Protein AF-A0A6P0US28-F1 (afdb_monomer_lite)

Secondary structure (DSSP, 8-state)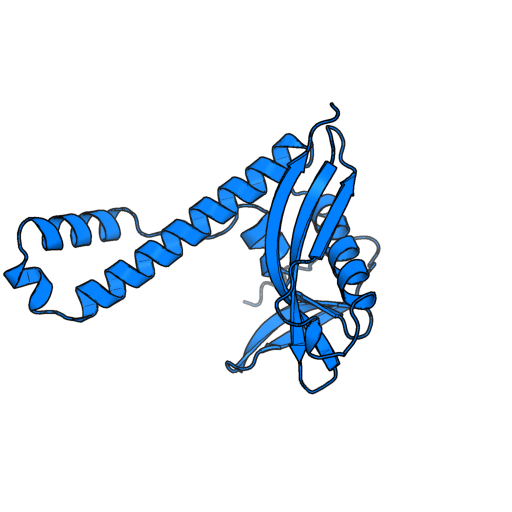:
---------TT-SSEEEEEE-TTS-EEEEEEETTEEEEHHIIIIIITT-SPPP-HHHHHHHHHHHHH-HHHHHT-THHHHHHHHHHHHHHHHHHHHHHHHHHHHTT----HHHHHHHHHHHHHHHHTS-SSGGGTT-EEEEEEEETTEEEEEEEEEEE-TTS-EEEEEEEEEEEE--

Radius of gyration: 19.24 Å; chains: 1; bounding box: 46×42×55 Å

Foldseek 3Di:
DDPPPVLPPDPDPFDWDFDQDPVRDTFIWTDDDLETEGLCQQLCQLQLNQDQFPPVLLVVLVCCCVPVVVVSVVDPVSVVVNVVSVVSNVSNVQSVVSNVLCVQLPHNSDSVSSVQVSSVRNVVQVPDDLDQVQAQDWDWDWDHGPFAIKIKTWGWHQDPVRRTYTDHIHTHHDGDD

Sequence (177 aa):
MNDELGRFYKGILFEVIDFTVHTGAKVSCAKRGSTLVPLGKVEIYGMGKVKMWPQDELNQLQKMKQKNRKEYDKNPQNEQRLKKIKILKKNYERSQAMFEAVKQVGMVGSVEDIENIIDNLLDVGEELTVDADDTGRQKINKIDAPNGQLKVISTWKVLPDGTKYLATINFIPQGFS

Structure (mmCIF, N/CA/C/O backbone):
data_AF-A0A6P0US28-F1
#
_entry.id   AF-A0A6P0US28-F1
#
loop_
_atom_site.group_PDB
_atom_site.id
_atom_site.type_symbol
_atom_site.label_atom_id
_atom_site.label_alt_id
_atom_site.label_comp_id
_atom_site.label_asym_id
_atom_site.label_entity_id
_atom_site.label_seq_id
_atom_site.pdbx_PDB_ins_code
_atom_site.Cartn_x
_atom_site.Cartn_y
_atom_site.Cartn_z
_atom_site.occupancy
_atom_site.B_iso_or_equiv
_atom_site.auth_seq_id
_atom_site.auth_comp_id
_atom_site.auth_asym_id
_atom_site.auth_atom_id
_atom_site.pdbx_PDB_model_num
ATOM 1 N N . MET A 1 1 ? 1.404 -26.946 7.123 1.00 31.38 1 MET A N 1
ATOM 2 C CA . MET A 1 1 ? 1.114 -27.129 5.689 1.00 31.38 1 MET A CA 1
ATOM 3 C C . MET A 1 1 ? 1.535 -25.838 5.022 1.00 31.38 1 MET A C 1
ATOM 5 O O . MET A 1 1 ? 0.915 -24.814 5.274 1.00 31.38 1 MET A O 1
ATOM 9 N N . ASN A 1 2 ? 2.696 -25.864 4.370 1.00 32.03 2 ASN A N 1
ATOM 10 C CA . ASN A 1 2 ? 3.255 -24.728 3.650 1.00 32.03 2 ASN A CA 1
ATOM 11 C C . ASN A 1 2 ? 2.470 -24.586 2.348 1.00 32.03 2 ASN A C 1
ATOM 13 O O . ASN A 1 2 ? 2.682 -25.379 1.436 1.00 32.03 2 ASN A O 1
ATOM 17 N N . ASP A 1 3 ? 1.573 -23.607 2.273 1.00 35.31 3 ASP A N 1
ATOM 18 C CA . ASP A 1 3 ? 1.082 -23.139 0.981 1.00 35.31 3 ASP A CA 1
ATOM 19 C C . ASP A 1 3 ? 2.195 -22.301 0.350 1.00 35.31 3 ASP A C 1
ATOM 21 O O . ASP A 1 3 ? 2.243 -21.073 0.459 1.00 35.31 3 ASP A O 1
ATOM 25 N N . GLU A 1 4 ? 3.121 -22.996 -0.306 1.00 37.66 4 GLU A N 1
ATOM 26 C CA . GLU A 1 4 ? 3.828 -22.458 -1.459 1.00 37.66 4 GLU A CA 1
ATOM 27 C C . GLU A 1 4 ? 2.774 -22.173 -2.536 1.00 37.66 4 GLU A C 1
ATOM 29 O O . GLU A 1 4 ? 2.544 -22.951 -3.459 1.00 37.66 4 GLU A O 1
ATOM 34 N N . LEU A 1 5 ? 2.091 -21.033 -2.403 1.00 39.56 5 LEU A N 1
ATOM 35 C CA . LEU A 1 5 ? 1.507 -20.354 -3.548 1.00 39.56 5 LEU A CA 1
ATOM 36 C C . LEU A 1 5 ? 2.681 -20.035 -4.467 1.00 39.56 5 LEU A C 1
ATOM 38 O O . LEU A 1 5 ? 3.344 -19.010 -4.298 1.00 39.56 5 LEU A O 1
ATOM 42 N N . GLY A 1 6 ? 2.962 -20.950 -5.394 1.00 39.41 6 GLY A N 1
ATOM 43 C CA . GLY A 1 6 ? 3.824 -20.703 -6.534 1.00 39.41 6 GLY A CA 1
ATOM 44 C C . GLY A 1 6 ? 3.351 -19.412 -7.184 1.00 39.41 6 GLY A C 1
ATOM 45 O O . GLY A 1 6 ? 2.312 -19.375 -7.844 1.00 39.41 6 GLY A O 1
ATOM 46 N N . ARG A 1 7 ? 4.060 -18.316 -6.907 1.00 55.62 7 ARG A N 1
ATOM 47 C CA . ARG A 1 7 ? 3.801 -17.016 -7.515 1.00 55.62 7 ARG A CA 1
ATOM 48 C C . ARG A 1 7 ? 4.301 -17.120 -8.945 1.00 55.62 7 ARG A C 1
ATOM 50 O O . ARG A 1 7 ? 5.476 -16.896 -9.216 1.00 55.62 7 ARG A O 1
ATOM 57 N N . PHE A 1 8 ? 3.431 -17.555 -9.846 1.00 54.12 8 PHE A N 1
ATOM 58 C CA . PHE A 1 8 ? 3.755 -17.642 -11.262 1.00 54.12 8 PHE A CA 1
ATOM 59 C C . PHE A 1 8 ? 3.677 -16.242 -11.877 1.00 54.12 8 PHE A C 1
ATOM 61 O O . PHE A 1 8 ? 2.672 -15.896 -12.494 1.00 54.12 8 PHE A O 1
ATOM 68 N N . TYR A 1 9 ? 4.732 -15.447 -11.689 1.00 60.69 9 TYR A N 1
ATOM 69 C CA . TYR A 1 9 ? 5.014 -14.325 -12.580 1.00 60.69 9 TYR A CA 1
ATOM 70 C C . TYR A 1 9 ? 5.503 -14.911 -13.908 1.00 60.69 9 TYR A C 1
ATOM 72 O O . TYR A 1 9 ? 6.460 -15.696 -13.928 1.00 60.69 9 TYR A O 1
ATOM 80 N N . LYS A 1 10 ? 4.806 -14.644 -15.010 1.00 50.78 10 LYS A N 1
ATOM 81 C CA . LYS A 1 10 ? 5.118 -15.256 -16.311 1.00 50.78 10 LYS A CA 1
ATOM 82 C C . LYS A 1 10 ? 6.048 -14.316 -17.078 1.00 50.78 10 LYS A C 1
ATOM 84 O O . LYS A 1 10 ? 5.617 -13.264 -17.509 1.00 50.78 10 LYS A O 1
ATOM 89 N N . GLY A 1 11 ? 7.306 -14.715 -17.300 1.00 53.75 11 GLY A N 1
ATOM 90 C CA . GLY A 1 11 ? 8.272 -13.896 -18.060 1.00 53.75 11 GLY A CA 1
ATOM 91 C C . GLY A 1 11 ? 9.054 -12.892 -17.203 1.00 53.75 11 GLY A C 1
ATOM 92 O O . GLY A 1 11 ? 9.194 -11.737 -17.574 1.00 53.75 11 GLY A O 1
ATOM 93 N N . ILE A 1 12 ? 9.540 -13.366 -16.052 1.00 59.78 12 ILE A N 1
ATOM 94 C CA . ILE A 1 12 ? 10.191 -12.641 -14.947 1.00 59.78 12 ILE A CA 1
ATOM 95 C C . ILE A 1 12 ? 11.013 -11.406 -15.386 1.00 59.78 12 ILE A C 1
ATOM 97 O O . ILE A 1 12 ? 12.156 -11.532 -15.822 1.00 59.78 12 ILE A O 1
ATOM 101 N N . LEU A 1 13 ? 10.448 -10.211 -15.170 1.00 71.25 13 LEU A N 1
ATOM 102 C CA . LEU A 1 13 ? 11.120 -8.908 -15.322 1.00 71.25 13 LEU A CA 1
ATOM 103 C C . LEU A 1 13 ? 11.954 -8.511 -14.085 1.00 71.25 13 LEU A C 1
ATOM 105 O O . LEU A 1 13 ? 12.729 -7.553 -14.131 1.00 71.25 13 LEU A O 1
ATOM 109 N N . PHE A 1 14 ? 11.776 -9.201 -12.953 1.00 88.06 14 PHE A N 1
ATOM 110 C CA . PHE A 1 14 ? 12.386 -8.849 -11.667 1.00 88.06 14 PHE A CA 1
ATOM 111 C C . PHE A 1 14 ? 12.545 -10.052 -10.729 1.00 88.06 14 PHE A C 1
ATOM 113 O O . PHE A 1 14 ? 11.760 -10.993 -10.749 1.00 88.06 14 PHE A O 1
ATOM 120 N N . GLU A 1 15 ? 13.547 -10.007 -9.854 1.00 92.19 15 GLU A N 1
ATOM 121 C CA . GLU A 1 15 ? 13.778 -11.035 -8.832 1.00 92.19 15 GLU A CA 1
ATOM 122 C C . GLU A 1 15 ? 12.765 -10.881 -7.682 1.00 92.19 15 GLU A C 1
ATOM 124 O O . GLU A 1 15 ? 12.437 -9.760 -7.298 1.00 92.19 15 GLU A O 1
ATOM 129 N N . VAL A 1 16 ? 12.290 -11.982 -7.088 1.00 93.25 16 VAL A N 1
ATOM 130 C CA . VAL A 1 16 ? 11.495 -11.939 -5.847 1.00 93.25 16 VAL A CA 1
ATOM 131 C C . VAL A 1 16 ? 12.353 -12.398 -4.678 1.00 93.25 16 VAL A C 1
ATOM 133 O O . VAL A 1 16 ? 12.844 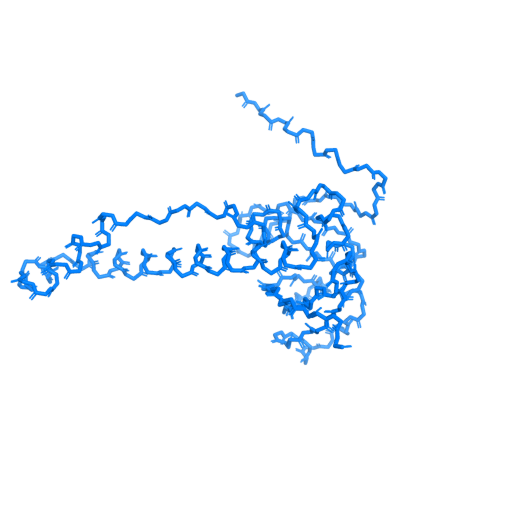-13.524 -4.674 1.00 93.25 16 VAL A O 1
ATOM 136 N N . ILE A 1 17 ? 12.496 -11.540 -3.668 1.00 94.19 17 ILE A N 1
ATOM 137 C CA . ILE A 1 17 ? 13.287 -11.820 -2.466 1.00 94.19 17 ILE A CA 1
ATOM 138 C C . ILE A 1 17 ? 12.485 -11.575 -1.189 1.00 94.19 17 ILE A C 1
ATOM 140 O O . ILE A 1 17 ? 11.579 -10.742 -1.159 1.00 94.19 17 ILE A O 1
ATOM 144 N N . ASP A 1 18 ? 12.875 -12.234 -0.100 1.00 95.00 18 ASP A N 1
ATOM 145 C CA . ASP A 1 18 ? 12.420 -11.872 1.240 1.00 95.00 18 ASP A CA 1
ATOM 146 C C . ASP A 1 18 ? 13.363 -10.834 1.854 1.00 95.00 18 ASP A C 1
ATOM 148 O O . ASP A 1 18 ? 14.533 -11.105 2.127 1.00 95.00 18 ASP A O 1
ATOM 152 N N . PHE A 1 19 ? 12.837 -9.640 2.113 1.00 93.44 19 PHE A N 1
ATOM 153 C CA . PHE A 1 19 ? 13.566 -8.541 2.732 1.00 93.44 19 PHE A CA 1
ATOM 154 C C . PHE A 1 19 ? 13.169 -8.380 4.202 1.00 93.44 19 PHE A C 1
ATOM 156 O O . PHE A 1 19 ? 11.985 -8.307 4.537 1.00 93.44 19 PHE A O 1
ATOM 163 N N . THR A 1 20 ? 14.154 -8.284 5.095 1.00 93.12 20 THR A N 1
ATOM 164 C CA . THR A 1 20 ? 13.907 -8.035 6.522 1.00 93.12 20 THR A CA 1
ATOM 165 C C . THR A 1 20 ? 13.877 -6.533 6.778 1.00 93.12 20 THR A C 1
ATOM 167 O O . THR A 1 20 ? 14.900 -5.859 6.689 1.00 93.12 20 THR A O 1
ATOM 170 N N . VAL A 1 21 ? 12.708 -5.989 7.117 1.00 86.12 21 VAL A N 1
ATOM 171 C CA . VAL A 1 21 ? 12.586 -4.566 7.468 1.00 86.12 21 VAL A CA 1
ATOM 172 C C . VAL A 1 21 ? 13.118 -4.299 8.882 1.00 86.12 21 VAL A C 1
ATOM 174 O O . VAL A 1 21 ? 13.240 -5.213 9.691 1.00 86.12 21 VAL A O 1
ATOM 177 N N . HIS A 1 22 ? 13.357 -3.030 9.226 1.00 80.38 22 HIS A N 1
ATOM 178 C CA . HIS A 1 22 ? 13.878 -2.597 10.539 1.00 80.38 22 HIS A CA 1
ATOM 179 C C . HIS A 1 22 ? 13.123 -3.137 11.771 1.00 80.38 22 HIS A C 1
ATOM 181 O O . HIS A 1 22 ? 13.687 -3.191 12.857 1.00 80.38 22 HIS A O 1
ATOM 187 N N . THR A 1 23 ? 11.855 -3.539 11.629 1.00 82.69 23 THR A N 1
ATOM 188 C CA . THR A 1 23 ? 11.075 -4.160 12.713 1.00 82.69 23 THR A CA 1
ATOM 189 C C . THR A 1 23 ? 11.365 -5.656 12.898 1.00 82.69 23 THR A C 1
ATOM 191 O O . THR A 1 23 ? 10.702 -6.296 13.708 1.00 82.69 23 THR A O 1
ATOM 194 N N . GLY A 1 24 ? 12.265 -6.242 12.103 1.00 85.19 24 GLY A N 1
ATOM 195 C CA . GLY A 1 24 ? 12.552 -7.680 12.059 1.00 85.19 24 GLY A CA 1
ATOM 196 C C . GLY A 1 24 ? 11.542 -8.510 11.257 1.00 85.19 24 GLY A C 1
ATOM 197 O O . GLY A 1 24 ? 11.691 -9.724 11.152 1.00 85.19 24 GLY A O 1
ATOM 198 N N . ALA A 1 25 ? 10.511 -7.885 10.680 1.00 89.69 25 ALA A N 1
ATOM 199 C CA . ALA A 1 25 ? 9.526 -8.590 9.865 1.00 89.69 25 ALA A CA 1
ATOM 200 C C . ALA A 1 25 ? 10.084 -8.880 8.465 1.00 89.69 25 ALA A C 1
ATOM 202 O O . ALA A 1 25 ? 10.719 -8.016 7.858 1.00 89.69 25 ALA A O 1
ATOM 203 N N . LYS A 1 26 ? 9.799 -10.072 7.934 1.00 93.38 26 LYS A N 1
ATOM 204 C CA . LYS A 1 26 ? 10.086 -10.411 6.538 1.00 93.38 26 LYS A CA 1
ATOM 205 C C . LYS A 1 26 ? 8.963 -9.920 5.633 1.00 93.38 26 LYS A C 1
ATOM 207 O O . LYS A 1 26 ? 7.785 -10.109 5.938 1.00 93.38 26 LYS A O 1
ATOM 212 N N . VAL A 1 27 ? 9.337 -9.286 4.532 1.00 94.19 27 VAL A N 1
ATOM 213 C CA . VAL A 1 27 ? 8.434 -8.770 3.507 1.00 94.19 27 VAL A CA 1
ATOM 214 C C . VAL A 1 27 ? 8.947 -9.243 2.156 1.00 94.19 27 VAL A C 1
ATOM 216 O O . VAL A 1 27 ? 10.085 -8.949 1.803 1.00 94.19 27 VAL A O 1
ATOM 219 N N . SER A 1 28 ? 8.112 -9.946 1.396 1.00 95.94 28 SER A N 1
ATOM 220 C CA . SER A 1 28 ? 8.464 -10.329 0.030 1.00 95.94 28 SER A CA 1
ATOM 221 C C . SER A 1 28 ? 8.426 -9.104 -0.888 1.00 95.94 28 SER A C 1
ATOM 223 O O . SER A 1 28 ? 7.434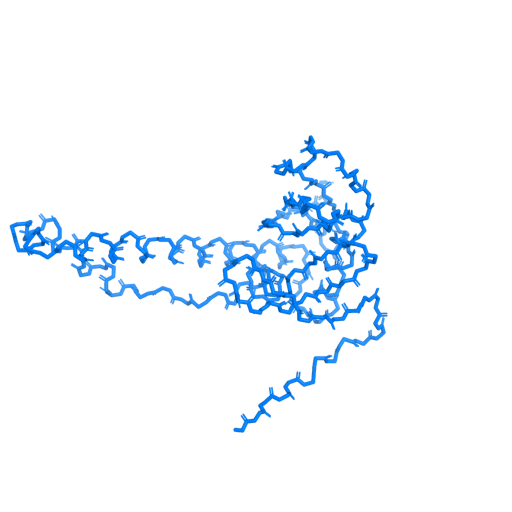 -8.361 -0.923 1.00 95.94 28 SER A O 1
ATOM 225 N N . CYS A 1 29 ? 9.511 -8.894 -1.623 1.00 96.50 29 CYS A N 1
ATOM 226 C CA . CYS A 1 29 ? 9.744 -7.748 -2.491 1.00 96.50 29 CYS A CA 1
ATOM 227 C C . CYS A 1 29 ? 10.109 -8.214 -3.898 1.00 96.50 29 CYS A C 1
ATOM 229 O O . CYS A 1 29 ? 10.879 -9.158 -4.052 1.00 96.50 29 CYS A O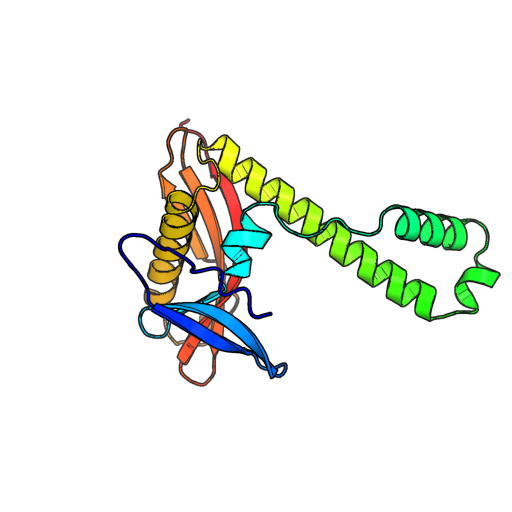 1
ATOM 231 N N . ALA A 1 30 ? 9.617 -7.498 -4.904 1.00 96.38 30 ALA A N 1
ATOM 232 C CA . ALA A 1 30 ? 10.244 -7.476 -6.215 1.00 96.38 30 ALA A CA 1
ATOM 233 C C . ALA A 1 30 ? 11.519 -6.626 -6.152 1.00 96.38 30 ALA A C 1
ATOM 235 O O . ALA A 1 30 ? 11.551 -5.601 -5.457 1.00 96.38 30 ALA A O 1
ATOM 236 N N . LYS A 1 31 ? 12.558 -7.056 -6.863 1.00 95.44 31 LYS A N 1
ATOM 237 C CA . LYS A 1 31 ? 13.891 -6.464 -6.842 1.00 95.44 31 LYS A CA 1
ATOM 238 C C . LYS A 1 31 ? 14.464 -6.318 -8.247 1.00 95.44 31 LYS A C 1
ATOM 240 O O . LYS A 1 31 ? 14.432 -7.253 -9.048 1.00 95.44 31 LYS A O 1
ATOM 245 N N . ARG A 1 32 ? 15.072 -5.155 -8.481 1.00 94.56 32 ARG A N 1
ATOM 246 C CA . ARG A 1 32 ? 15.928 -4.845 -9.630 1.00 94.56 32 ARG A CA 1
ATOM 247 C C . ARG A 1 32 ? 17.053 -3.936 -9.149 1.00 94.56 32 ARG A C 1
ATOM 249 O O . ARG A 1 32 ? 16.783 -2.939 -8.482 1.00 94.56 32 ARG A O 1
ATOM 256 N N . GLY A 1 33 ? 18.304 -4.336 -9.375 1.00 92.81 33 GLY A N 1
ATOM 257 C CA . GLY A 1 33 ? 19.460 -3.626 -8.823 1.00 92.81 33 GLY A CA 1
ATOM 258 C C . GLY A 1 33 ? 19.353 -3.437 -7.300 1.00 92.81 33 GLY A C 1
ATOM 259 O O . GLY A 1 33 ? 19.178 -4.407 -6.554 1.00 92.81 33 GLY A O 1
ATOM 260 N N . SER A 1 34 ? 19.438 -2.182 -6.846 1.00 93.19 34 SER A N 1
ATOM 261 C CA . SER A 1 34 ? 19.257 -1.770 -5.443 1.00 93.19 34 SER A CA 1
ATOM 262 C C . SER A 1 34 ? 17.826 -1.331 -5.098 1.00 93.19 34 SER A C 1
ATOM 264 O O . SER A 1 34 ? 17.576 -0.863 -3.986 1.00 93.19 34 SER A O 1
ATOM 266 N N . THR A 1 35 ? 16.872 -1.485 -6.015 1.00 95.50 35 THR A N 1
ATOM 267 C CA . THR A 1 35 ? 15.473 -1.089 -5.832 1.00 95.50 35 THR A CA 1
ATOM 268 C C . THR A 1 35 ? 14.628 -2.248 -5.324 1.00 95.50 35 THR A C 1
ATOM 270 O O . THR A 1 35 ? 14.689 -3.357 -5.853 1.00 95.50 35 THR A O 1
ATOM 273 N N . LEU A 1 36 ? 13.791 -1.972 -4.318 1.00 97.06 36 LEU A N 1
ATOM 274 C CA . LEU A 1 36 ? 12.856 -2.922 -3.720 1.00 97.06 36 LEU A CA 1
ATOM 275 C C . LEU A 1 36 ? 11.422 -2.386 -3.705 1.00 97.06 36 LEU A C 1
ATOM 277 O O . LEU A 1 36 ? 11.119 -1.355 -3.091 1.00 97.06 36 LEU A O 1
ATOM 281 N N . VAL A 1 37 ? 10.514 -3.164 -4.293 1.00 97.88 37 VAL A N 1
ATOM 282 C CA . VAL A 1 37 ? 9.066 -2.932 -4.295 1.00 97.88 37 VAL A CA 1
ATOM 283 C C . VAL A 1 37 ? 8.379 -4.032 -3.479 1.00 97.88 37 VAL A C 1
ATOM 285 O O . VAL A 1 37 ? 8.306 -5.175 -3.927 1.00 97.88 37 VAL A O 1
ATOM 288 N N . PRO A 1 38 ? 7.836 -3.734 -2.282 1.00 97.44 38 PRO A N 1
ATOM 289 C CA . PRO A 1 38 ? 7.076 -4.707 -1.504 1.00 97.44 38 PRO A CA 1
ATOM 290 C C . PRO A 1 38 ? 5.830 -5.172 -2.253 1.00 97.44 38 PRO A C 1
ATOM 292 O O . PRO A 1 38 ? 4.932 -4.368 -2.521 1.00 97.44 38 PRO A O 1
ATOM 295 N N . LEU A 1 39 ? 5.728 -6.474 -2.508 1.00 96.62 39 LEU A N 1
ATOM 296 C CA . LEU A 1 39 ? 4.667 -7.046 -3.343 1.00 96.62 39 LEU A CA 1
ATOM 297 C C . LEU A 1 39 ? 3.276 -6.746 -2.772 1.00 96.62 39 LEU A C 1
ATOM 299 O O . LEU A 1 39 ? 2.385 -6.282 -3.478 1.00 96.62 39 LEU A O 1
ATOM 303 N N . GLY A 1 40 ? 3.121 -6.851 -1.448 1.00 96.31 40 GLY A N 1
ATOM 304 C CA . GLY A 1 40 ? 1.866 -6.532 -0.763 1.00 96.31 40 GLY A CA 1
ATOM 305 C C . GLY A 1 40 ? 1.404 -5.074 -0.909 1.00 96.31 40 GLY A C 1
ATOM 306 O O . GLY A 1 40 ? 0.220 -4.792 -0.719 1.00 96.31 40 GLY A O 1
ATOM 307 N N . LYS A 1 41 ? 2.281 -4.124 -1.270 1.00 97.44 41 LYS A N 1
ATOM 308 C CA . LYS A 1 41 ? 1.834 -2.753 -1.572 1.00 97.44 41 LYS A CA 1
ATOM 309 C C . LYS A 1 41 ? 1.051 -2.707 -2.874 1.00 97.44 41 LYS A C 1
ATOM 311 O O . LYS A 1 41 ? 0.051 -2.007 -2.921 1.00 97.44 41 LYS A O 1
ATOM 316 N N . VAL A 1 42 ? 1.449 -3.466 -3.885 1.00 97.50 42 VAL A N 1
ATOM 317 C CA . VAL A 1 42 ? 0.743 -3.499 -5.167 1.00 97.50 42 VAL A CA 1
ATOM 318 C C . VAL A 1 42 ? -0.389 -4.521 -5.096 1.00 97.50 42 VAL A C 1
ATOM 320 O O . VAL A 1 42 ? -1.554 -4.140 -5.110 1.00 97.50 42 VAL A O 1
ATOM 323 N N . GLU A 1 43 ? -0.059 -5.793 -4.874 1.00 96.38 43 GLU A N 1
ATOM 324 C CA . GLU A 1 43 ? -0.969 -6.946 -4.969 1.00 96.38 43 GLU A CA 1
ATOM 325 C C . GLU A 1 43 ? -2.135 -6.929 -3.984 1.00 96.38 43 GLU A C 1
ATOM 327 O O . GLU A 1 43 ? -3.187 -7.510 -4.261 1.00 96.38 43 GLU A O 1
ATOM 332 N N . ILE A 1 44 ? -1.928 -6.312 -2.815 1.00 96.75 44 ILE A N 1
ATOM 333 C CA . ILE A 1 44 ? -2.924 -6.249 -1.745 1.00 96.75 44 ILE A CA 1
ATOM 334 C C . ILE A 1 44 ? -3.445 -4.826 -1.609 1.00 96.75 44 ILE A C 1
ATOM 336 O O . ILE A 1 44 ? -4.642 -4.591 -1.758 1.00 96.75 44 ILE A O 1
ATOM 340 N N . TYR A 1 45 ? -2.562 -3.871 -1.311 1.00 97.56 45 TYR A N 1
ATOM 341 C CA . TYR A 1 45 ? -2.985 -2.506 -1.012 1.00 97.56 45 TYR A CA 1
ATOM 342 C C . TYR A 1 45 ? -3.472 -1.759 -2.259 1.00 97.56 45 TYR A C 1
ATOM 344 O O . TYR A 1 45 ? -4.547 -1.166 -2.213 1.00 97.56 45 TYR A O 1
ATOM 352 N N . GLY A 1 46 ? -2.751 -1.837 -3.377 1.00 97.06 46 GLY A N 1
ATOM 353 C CA . GLY A 1 46 ? -3.162 -1.220 -4.638 1.00 97.06 46 GLY A CA 1
ATOM 354 C C . GLY A 1 46 ? -4.382 -1.873 -5.287 1.00 97.06 46 GLY A C 1
ATOM 355 O O . GLY A 1 46 ? -5.159 -1.182 -5.936 1.00 97.06 46 GLY A O 1
ATOM 356 N N . MET A 1 47 ? -4.590 -3.171 -5.047 1.00 97.81 47 MET A N 1
ATOM 357 C CA . MET A 1 47 ? -5.676 -3.957 -5.651 1.00 97.81 47 MET A CA 1
ATOM 358 C C . MET A 1 47 ? -6.903 -4.143 -4.749 1.00 97.81 47 MET A C 1
ATOM 360 O O . MET A 1 47 ? -7.680 -5.072 -4.949 1.00 97.81 47 MET A O 1
ATOM 364 N N . GLY A 1 48 ? -7.092 -3.306 -3.724 1.00 97.06 48 GLY A N 1
ATOM 365 C CA . GLY A 1 48 ? -8.328 -3.352 -2.933 1.00 97.06 48 GLY A CA 1
ATOM 366 C C . GLY A 1 48 ? -8.477 -4.606 -2.062 1.00 97.06 48 GLY A C 1
ATOM 367 O O . GLY A 1 48 ? -9.580 -4.905 -1.611 1.00 97.06 48 GLY A O 1
ATOM 368 N N . LYS A 1 49 ? -7.402 -5.362 -1.804 1.00 97.12 49 LYS A N 1
ATOM 369 C CA . LYS A 1 49 ? -7.452 -6.629 -1.042 1.00 97.12 49 LYS A CA 1
ATOM 370 C C . LYS A 1 49 ? -7.074 -6.459 0.431 1.00 97.12 49 LYS A C 1
ATOM 372 O O . LYS A 1 49 ? -6.859 -7.440 1.142 1.00 97.12 49 LYS A O 1
ATOM 377 N N . VAL A 1 50 ? -6.974 -5.219 0.918 1.00 96.44 50 VAL A N 1
ATOM 378 C CA . VAL A 1 50 ? -6.815 -4.952 2.355 1.00 96.44 50 VAL A CA 1
ATOM 379 C C . VAL A 1 50 ? -8.020 -5.515 3.104 1.00 96.44 50 VAL A C 1
ATOM 381 O O . VAL A 1 50 ? -9.165 -5.268 2.739 1.00 96.44 50 VAL A O 1
ATOM 384 N N . LYS A 1 51 ? -7.762 -6.254 4.186 1.00 95.94 51 LYS A N 1
ATOM 385 C CA . LYS A 1 51 ? -8.815 -6.826 5.030 1.00 95.94 51 LYS A CA 1
ATOM 386 C C . LYS A 1 51 ? -9.737 -5.729 5.576 1.00 95.94 51 LYS A C 1
ATOM 388 O O . LYS A 1 51 ? -9.264 -4.707 6.077 1.00 95.94 51 LYS A O 1
ATOM 393 N N . MET A 1 52 ? -11.046 -5.974 5.523 1.00 95.44 52 MET A N 1
ATOM 394 C CA . MET A 1 52 ? -12.058 -5.084 6.094 1.00 95.44 52 MET A CA 1
ATOM 395 C C . MET A 1 52 ? -11.810 -4.845 7.591 1.00 95.44 52 MET A C 1
ATOM 397 O O . MET A 1 52 ? -11.385 -5.740 8.328 1.00 95.44 52 MET A O 1
ATOM 401 N N . TRP A 1 53 ? -12.042 -3.612 8.042 1.00 96.31 53 TRP A N 1
ATOM 402 C CA . TRP A 1 53 ? -11.883 -3.235 9.445 1.00 96.31 53 TRP A CA 1
ATOM 403 C C . TRP A 1 53 ? -13.082 -3.726 10.279 1.00 96.31 53 TRP A C 1
ATOM 405 O O . TRP A 1 53 ? -14.171 -3.905 9.734 1.00 96.31 53 TRP A O 1
ATOM 415 N N . PRO A 1 54 ? -12.934 -3.917 11.603 1.00 96.75 54 PRO A N 1
ATOM 416 C CA . PRO A 1 54 ? -14.041 -4.350 12.457 1.00 96.75 54 PRO A CA 1
ATOM 417 C C . PRO A 1 54 ? -15.048 -3.202 12.668 1.00 96.75 54 PRO A C 1
ATOM 419 O O . PRO A 1 54 ? -14.917 -2.393 13.590 1.00 96.75 54 PRO A O 1
ATOM 422 N N . GLN A 1 55 ? -16.036 -3.094 11.775 1.00 96.38 55 GLN A N 1
ATOM 423 C CA . GLN A 1 55 ? -17.014 -2.000 11.755 1.00 96.38 55 GLN A CA 1
ATOM 424 C C . GLN A 1 55 ? -17.909 -1.974 13.000 1.00 96.38 55 GLN A C 1
ATOM 426 O O . GLN A 1 55 ? -18.134 -0.901 13.562 1.00 96.38 55 GLN A O 1
ATOM 431 N N . ASP A 1 56 ? -18.375 -3.131 13.467 1.00 97.50 56 ASP A N 1
ATOM 432 C CA . ASP A 1 56 ? -19.232 -3.204 14.655 1.00 97.50 56 ASP A CA 1
ATOM 433 C C . ASP A 1 56 ? -18.502 -2.743 15.912 1.00 97.50 56 ASP A C 1
ATOM 435 O O . ASP A 1 56 ? -19.033 -1.949 16.688 1.00 97.50 56 ASP A O 1
ATOM 439 N N . GLU A 1 57 ? -17.246 -3.157 16.068 1.00 96.88 57 GLU A N 1
ATOM 440 C CA . GLU A 1 57 ? -16.397 -2.731 17.179 1.00 96.88 57 GLU A CA 1
ATOM 441 C C . GLU A 1 57 ? -16.145 -1.215 17.139 1.00 96.88 57 GLU A C 1
ATOM 443 O O . GLU A 1 57 ? -16.228 -0.537 18.165 1.00 96.88 57 GLU A O 1
ATOM 448 N N . LEU A 1 58 ? -15.910 -0.646 15.947 1.00 96.88 58 LEU A N 1
ATOM 449 C CA . LEU A 1 58 ? -15.801 0.805 15.773 1.00 96.88 58 LEU A CA 1
ATOM 450 C C . LEU A 1 58 ? -17.069 1.519 16.258 1.00 96.88 58 LEU A C 1
ATOM 452 O O . LEU A 1 58 ? -16.980 2.478 17.028 1.00 96.88 58 LEU A O 1
ATOM 456 N N . ASN A 1 59 ? -18.237 1.041 15.824 1.00 96.69 59 ASN A N 1
ATOM 457 C CA . ASN A 1 59 ? -19.530 1.621 16.173 1.00 96.69 59 ASN A CA 1
ATOM 458 C C . ASN A 1 59 ? -19.799 1.530 17.680 1.00 96.69 59 ASN A C 1
ATOM 460 O O . ASN A 1 59 ? -20.277 2.493 18.281 1.00 96.69 59 ASN A O 1
ATOM 464 N N . GLN A 1 60 ? -19.478 0.394 18.302 1.00 96.81 60 GLN A N 1
ATOM 465 C CA . GLN A 1 60 ? -19.618 0.189 19.743 1.00 96.81 60 GLN A CA 1
ATOM 466 C C . GLN A 1 60 ? -18.728 1.153 20.532 1.00 96.81 60 GLN A C 1
ATOM 468 O O . GLN A 1 60 ? -19.234 1.874 21.392 1.00 96.81 60 GLN A O 1
ATOM 473 N N . LEU A 1 61 ? -17.437 1.251 20.194 1.00 97.06 61 LEU A N 1
ATOM 474 C CA . LEU A 1 61 ? -16.505 2.166 20.863 1.00 97.06 61 LEU A CA 1
ATOM 475 C C . LEU A 1 61 ? -16.910 3.635 20.684 1.00 97.06 61 LEU A C 1
ATOM 477 O O . LEU A 1 61 ? -16.830 4.418 21.630 1.00 97.06 61 LEU A O 1
ATOM 481 N N . GLN A 1 62 ? -17.391 4.024 19.500 1.00 96.75 62 GLN A N 1
ATOM 482 C CA . GLN A 1 62 ? -17.892 5.380 19.255 1.00 96.75 62 GLN A CA 1
ATOM 483 C C . GLN A 1 62 ? -19.152 5.687 20.070 1.00 96.75 62 GLN A C 1
ATOM 485 O O . GLN A 1 62 ? -19.213 6.735 20.716 1.00 96.75 62 GLN A O 1
ATOM 490 N N . LYS A 1 63 ? -20.129 4.772 20.092 1.00 97.12 63 LYS A N 1
ATOM 491 C CA . LYS A 1 63 ? -21.347 4.912 20.906 1.00 97.12 63 LYS A CA 1
ATOM 492 C C . LYS A 1 63 ? -21.011 4.991 22.392 1.00 97.12 63 LYS A C 1
ATOM 494 O O . LYS A 1 63 ? -21.547 5.851 23.083 1.00 97.12 63 LYS A O 1
ATOM 499 N N . MET A 1 64 ? -20.103 4.147 22.877 1.00 95.88 64 MET A N 1
ATOM 500 C CA . MET A 1 64 ? -19.656 4.145 24.269 1.00 95.88 64 MET A CA 1
ATOM 501 C C . MET A 1 64 ? -18.964 5.462 24.635 1.00 95.88 64 MET A C 1
ATOM 503 O O . MET A 1 64 ? -19.307 6.067 25.646 1.00 95.88 64 MET A O 1
ATOM 507 N N . LYS A 1 65 ? -18.070 5.970 23.777 1.00 95.75 65 LYS A N 1
ATOM 508 C CA . LYS A 1 65 ? -17.398 7.265 23.974 1.00 95.75 65 LYS A CA 1
ATOM 509 C C . LYS A 1 65 ? -18.375 8.443 24.028 1.00 95.75 65 LYS A C 1
ATOM 511 O O . LYS A 1 65 ? -18.118 9.401 24.752 1.00 95.75 65 LYS A O 1
ATOM 516 N N . GLN A 1 66 ? -19.464 8.385 23.258 1.00 96.31 66 GLN A N 1
ATOM 517 C CA . GLN A 1 66 ? -20.485 9.436 23.201 1.00 96.31 66 GLN A CA 1
ATOM 518 C C . GLN A 1 66 ? -21.492 9.356 24.353 1.00 96.31 66 GLN A C 1
ATOM 520 O O . GLN A 1 66 ? -21.803 10.377 24.955 1.00 96.31 66 GLN A O 1
ATOM 525 N N . LYS A 1 67 ? -22.016 8.160 24.649 1.00 95.81 67 LYS A N 1
ATOM 526 C CA . LYS A 1 67 ? -23.136 7.968 25.585 1.00 95.81 67 LYS A CA 1
ATOM 527 C C . LYS A 1 67 ? -22.695 7.582 26.998 1.00 95.81 67 LYS A C 1
ATOM 529 O O . LYS A 1 67 ? -23.325 7.996 27.959 1.00 95.81 67 LYS A O 1
ATOM 534 N N . ASN A 1 68 ? -21.592 6.843 27.129 1.00 95.50 68 ASN A N 1
ATOM 535 C CA . ASN A 1 68 ? -21.124 6.244 28.385 1.00 95.50 68 ASN A CA 1
ATOM 536 C C . ASN A 1 68 ? -19.669 6.643 28.684 1.00 95.50 68 ASN A C 1
ATOM 538 O O . ASN A 1 68 ? -18.819 5.794 28.955 1.00 95.50 68 ASN A O 1
ATOM 542 N N . ARG A 1 69 ? -19.359 7.946 2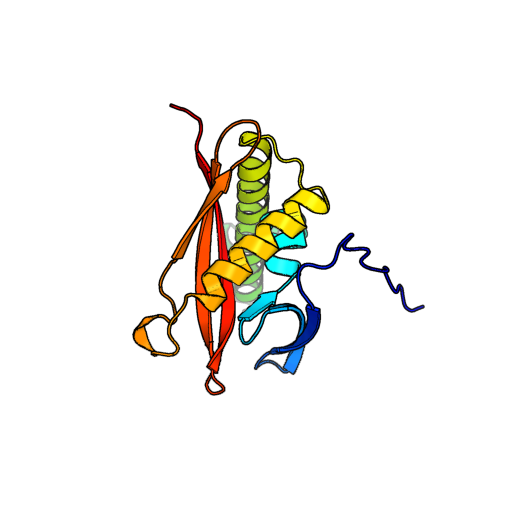8.625 1.00 94.44 69 ARG A N 1
ATOM 543 C CA . ARG A 1 69 ? -17.974 8.447 28.659 1.00 94.44 69 ARG A CA 1
ATOM 544 C C . ARG A 1 69 ? -17.173 7.994 29.885 1.00 94.44 69 ARG A C 1
ATOM 546 O O . ARG A 1 69 ? -16.032 7.576 29.735 1.00 94.44 69 ARG A O 1
ATOM 553 N N . LYS A 1 70 ? -17.792 8.004 31.071 1.00 95.44 70 LYS A N 1
ATOM 554 C CA . LYS A 1 70 ? -17.157 7.525 32.310 1.00 95.44 70 LYS A CA 1
ATOM 555 C C . LYS A 1 70 ? -16.734 6.059 32.207 1.00 95.44 70 LYS A C 1
ATOM 557 O O . LYS A 1 70 ? -15.646 5.720 32.643 1.00 95.44 70 LYS A O 1
ATOM 562 N N . GLU A 1 71 ? -17.571 5.208 31.616 1.00 93.50 71 GLU A N 1
ATOM 563 C CA . GLU A 1 71 ? -17.251 3.791 31.414 1.00 93.50 71 GLU A CA 1
ATOM 564 C C . GLU A 1 71 ? -16.164 3.614 30.349 1.00 93.50 71 GLU A C 1
ATOM 566 O O . GLU A 1 71 ? -15.273 2.785 30.493 1.00 93.50 71 GLU A O 1
ATOM 571 N N . TYR A 1 72 ? -16.205 4.431 29.294 1.00 96.31 72 TYR A N 1
ATOM 572 C CA . TYR A 1 72 ? -15.189 4.416 28.247 1.00 96.31 72 TYR A CA 1
ATOM 573 C C . TYR A 1 72 ? -13.800 4.760 28.802 1.00 96.31 72 TYR A C 1
ATOM 575 O O . TYR A 1 72 ? -12.832 4.067 28.496 1.00 96.31 72 TYR A O 1
ATOM 583 N N . ASP A 1 73 ? -13.707 5.800 29.634 1.00 95.31 73 ASP A N 1
ATOM 584 C CA . ASP A 1 73 ? -12.436 6.300 30.165 1.00 95.31 73 ASP A CA 1
ATOM 585 C C . ASP A 1 73 ? -11.844 5.404 31.276 1.00 95.31 73 ASP A C 1
ATOM 587 O O . ASP A 1 73 ? -10.652 5.507 31.558 1.00 95.31 73 ASP A O 1
ATOM 591 N N . LYS A 1 74 ? -12.620 4.473 31.862 1.00 96.62 74 LYS A N 1
ATOM 592 C CA . LYS A 1 74 ? -12.100 3.471 32.819 1.00 96.62 74 LYS A CA 1
ATOM 593 C C . LYS A 1 74 ? -11.057 2.538 32.202 1.00 96.62 74 LYS A C 1
ATOM 595 O O . LYS A 1 74 ? -10.210 2.024 32.925 1.00 96.62 74 LYS A O 1
ATOM 600 N N . ASN A 1 75 ? -11.120 2.300 30.889 1.00 94.62 75 ASN A N 1
ATOM 601 C CA . ASN A 1 75 ? -10.164 1.448 30.190 1.00 94.62 75 ASN A CA 1
ATOM 602 C C . ASN A 1 75 ? -9.403 2.245 29.112 1.00 94.62 75 ASN A C 1
ATOM 604 O O . ASN A 1 75 ? -9.953 2.494 28.034 1.00 94.62 75 ASN A O 1
ATOM 608 N N . PRO A 1 76 ? -8.117 2.586 29.325 1.00 92.94 76 PRO A N 1
ATOM 609 C CA . PRO A 1 76 ? -7.324 3.332 28.345 1.00 92.94 76 PRO A CA 1
ATOM 610 C C . PRO A 1 76 ? -7.131 2.577 27.017 1.00 92.94 76 PRO A C 1
ATOM 612 O O . PRO A 1 76 ? -6.859 3.203 25.986 1.00 92.94 76 PRO A O 1
ATOM 615 N N . GLN A 1 77 ? -7.319 1.251 26.995 1.00 96.25 77 GLN A N 1
ATOM 616 C CA . GLN A 1 77 ? -7.271 0.461 25.763 1.00 96.25 77 GLN A CA 1
ATOM 617 C C . GLN A 1 77 ? -8.411 0.807 24.801 1.00 96.25 77 GLN A C 1
ATOM 619 O O . GLN A 1 77 ? -8.230 0.657 23.594 1.00 96.25 77 GLN A O 1
ATOM 624 N N . ASN A 1 78 ? -9.542 1.332 25.286 1.00 96.50 78 ASN A N 1
ATOM 625 C CA . ASN A 1 78 ? -10.654 1.747 24.429 1.00 96.50 78 ASN A CA 1
ATOM 626 C C . ASN A 1 78 ? -10.210 2.816 23.421 1.00 96.50 78 ASN A C 1
ATOM 628 O O . ASN A 1 78 ? -10.480 2.704 22.225 1.00 96.50 78 ASN A O 1
ATOM 632 N N . GLU A 1 79 ? -9.449 3.817 23.877 1.00 96.56 79 GLU A N 1
ATOM 633 C CA . GLU A 1 79 ? -8.940 4.878 23.004 1.00 96.56 79 GLU A CA 1
ATOM 634 C C . GLU A 1 79 ? -7.852 4.374 22.053 1.00 96.56 79 GLU A C 1
ATOM 636 O O . GLU A 1 79 ? -7.849 4.733 20.872 1.00 96.56 79 GLU A O 1
ATOM 641 N N . GLN A 1 80 ? -6.952 3.512 22.529 1.00 96.62 80 GLN A N 1
ATOM 642 C CA . GLN A 1 80 ? -5.919 2.903 21.687 1.00 96.62 80 GLN A CA 1
ATOM 643 C C . GLN A 1 80 ? -6.544 2.043 20.583 1.00 96.62 80 GLN A C 1
ATOM 645 O O . GLN A 1 80 ? -6.172 2.147 19.409 1.00 96.62 80 GLN A O 1
ATOM 650 N N . ARG A 1 81 ? -7.545 1.236 20.941 1.00 97.31 81 ARG A N 1
ATOM 651 C CA . ARG A 1 81 ? -8.273 0.377 20.014 1.00 97.31 81 ARG A CA 1
ATOM 652 C C . ARG A 1 81 ? -9.086 1.194 19.020 1.00 97.31 81 ARG A C 1
ATOM 654 O O . ARG A 1 81 ? -8.983 0.941 17.821 1.00 97.31 81 ARG A O 1
ATOM 661 N N . LEU A 1 82 ? -9.791 2.232 19.474 1.00 97.25 82 LEU A N 1
ATOM 662 C CA . LEU A 1 82 ? -10.529 3.147 18.602 1.00 97.25 82 LEU A CA 1
ATOM 663 C C . LEU A 1 82 ? -9.607 3.798 17.562 1.00 97.25 82 LEU A C 1
ATOM 665 O O . LEU A 1 82 ? -9.937 3.831 16.374 1.00 97.25 82 LEU A O 1
ATOM 669 N N . LYS A 1 83 ? -8.433 4.290 17.981 1.00 97.00 83 LYS A N 1
ATOM 670 C CA . LYS A 1 83 ? -7.424 4.854 17.068 1.00 97.00 83 LYS A CA 1
ATOM 671 C C . LYS A 1 83 ? -6.934 3.815 16.059 1.00 97.00 83 LYS A C 1
ATOM 673 O O . LYS A 1 83 ? -6.897 4.105 14.863 1.00 97.00 83 LYS A O 1
ATOM 678 N N . LYS A 1 84 ? -6.626 2.594 16.509 1.00 97.44 84 LYS A N 1
ATOM 679 C CA . LYS A 1 84 ? -6.182 1.495 15.638 1.00 97.44 84 LYS A CA 1
ATOM 680 C C . LYS A 1 84 ? -7.234 1.136 14.586 1.00 97.44 84 LYS A C 1
ATOM 682 O O . LYS A 1 84 ? -6.900 1.046 13.409 1.00 97.44 84 LYS A O 1
ATOM 687 N N . ILE A 1 85 ? -8.501 0.984 14.974 1.00 97.75 85 ILE A N 1
ATOM 688 C CA . ILE A 1 85 ? -9.575 0.633 14.032 1.00 97.75 85 ILE A CA 1
ATOM 689 C C . ILE A 1 85 ? -9.805 1.751 13.010 1.00 97.75 85 ILE A C 1
ATOM 691 O O . ILE A 1 85 ? -10.006 1.463 11.833 1.00 97.75 85 ILE A O 1
ATOM 695 N N . LYS A 1 86 ? -9.700 3.025 13.407 1.00 97.06 86 LYS A N 1
ATOM 696 C CA . LYS A 1 86 ? -9.771 4.153 12.461 1.00 97.06 86 LYS A CA 1
ATOM 697 C C . LYS A 1 86 ? -8.659 4.116 11.410 1.00 97.06 86 LYS A C 1
ATOM 699 O O . LYS A 1 86 ? -8.916 4.439 10.254 1.00 97.06 86 LYS A O 1
ATOM 704 N N . ILE A 1 87 ? -7.445 3.707 11.785 1.00 97.06 87 ILE A N 1
ATOM 705 C CA . ILE A 1 87 ? -6.339 3.516 10.833 1.00 97.06 87 ILE A CA 1
ATOM 706 C C . ILE A 1 87 ? -6.658 2.369 9.868 1.00 97.06 87 ILE A C 1
ATOM 708 O O . ILE A 1 87 ? -6.502 2.536 8.662 1.00 97.06 87 ILE A O 1
ATOM 712 N N . LEU A 1 88 ? -7.152 1.234 10.377 1.00 97.19 88 LEU A N 1
ATOM 713 C CA . LEU A 1 88 ? -7.557 0.099 9.537 1.00 97.19 88 LEU A CA 1
ATOM 714 C C . LEU A 1 88 ? -8.648 0.497 8.538 1.00 97.19 88 LEU A C 1
ATOM 716 O O . LEU A 1 88 ? -8.519 0.202 7.353 1.00 97.19 88 LEU A O 1
ATOM 720 N N . LYS A 1 89 ? -9.670 1.227 9.000 1.00 97.94 89 LYS A N 1
ATOM 721 C CA . LYS A 1 89 ? -10.734 1.778 8.154 1.00 97.94 89 LYS A CA 1
ATOM 722 C C . LYS A 1 89 ? -10.159 2.643 7.034 1.00 97.94 89 LYS A C 1
ATOM 724 O O . LYS A 1 89 ? -10.412 2.380 5.866 1.00 97.94 89 LYS A O 1
ATOM 729 N N . LYS A 1 90 ? -9.318 3.618 7.386 1.00 96.81 90 LYS A N 1
ATOM 730 C CA . LYS A 1 90 ? -8.689 4.527 6.420 1.00 96.81 90 LYS A CA 1
ATOM 731 C C . LYS A 1 90 ? -7.844 3.782 5.382 1.00 96.81 90 LYS A C 1
ATOM 733 O O . LYS A 1 90 ? -7.847 4.151 4.212 1.00 96.81 90 LYS A O 1
ATOM 738 N N . ASN A 1 91 ? -7.108 2.753 5.800 1.00 96.38 91 ASN A N 1
ATOM 739 C CA . ASN A 1 91 ? -6.294 1.938 4.898 1.00 96.38 91 ASN A CA 1
ATOM 740 C C . ASN A 1 91 ? -7.159 1.114 3.941 1.00 96.38 91 ASN A C 1
ATOM 742 O O . ASN A 1 91 ? -6.842 1.047 2.758 1.00 96.38 91 ASN A O 1
ATOM 746 N N . TYR A 1 92 ? -8.253 0.529 4.435 1.00 98.12 92 TYR A N 1
ATOM 747 C CA . TYR A 1 92 ? -9.214 -0.167 3.587 1.00 98.12 92 TYR A CA 1
ATOM 748 C C . TYR A 1 92 ? -9.843 0.784 2.565 1.00 98.12 92 TYR A C 1
ATOM 750 O O . TYR A 1 92 ? -9.805 0.500 1.375 1.00 98.12 92 TYR A O 1
ATOM 758 N N . GLU A 1 93 ? -10.372 1.932 3.003 1.00 97.81 93 GLU A N 1
ATOM 759 C CA . GLU A 1 93 ? -11.036 2.906 2.122 1.00 97.81 93 GLU A CA 1
ATOM 760 C C . GLU A 1 93 ? -10.099 3.393 1.010 1.00 97.81 93 GLU A C 1
ATOM 762 O O . GLU A 1 93 ? -10.485 3.447 -0.155 1.00 97.81 93 GLU A O 1
ATOM 767 N N . ARG A 1 94 ? -8.837 3.678 1.350 1.00 97.25 94 ARG A N 1
ATOM 768 C CA . ARG A 1 94 ? -7.808 4.050 0.368 1.00 97.25 94 ARG A CA 1
ATOM 769 C C . ARG A 1 94 ? -7.490 2.922 -0.604 1.00 97.25 94 ARG A C 1
ATOM 771 O O . ARG A 1 94 ? -7.360 3.181 -1.792 1.00 97.25 94 ARG A O 1
ATOM 778 N N . SER A 1 95 ? -7.376 1.695 -0.107 1.00 98.19 95 SER A N 1
ATOM 779 C CA . SER A 1 95 ? -7.119 0.518 -0.937 1.00 98.19 95 SER A CA 1
ATOM 780 C C . SER A 1 95 ? -8.252 0.275 -1.940 1.00 98.19 95 SER A C 1
ATOM 782 O O . SER A 1 95 ? -7.982 0.043 -3.115 1.00 98.19 95 SER A O 1
ATOM 784 N N . GLN A 1 96 ? -9.514 0.416 -1.514 1.00 98.38 96 GLN A N 1
ATOM 785 C CA . GLN A 1 96 ? -10.669 0.340 -2.417 1.00 98.38 96 GLN A CA 1
ATOM 786 C C . GLN A 1 96 ? -10.643 1.452 -3.470 1.00 98.38 96 GLN A C 1
ATOM 788 O O . GLN A 1 96 ? -10.830 1.177 -4.650 1.00 98.38 96 GLN A O 1
ATOM 793 N N . ALA A 1 97 ? -10.366 2.696 -3.065 1.00 97.94 97 ALA A N 1
ATOM 794 C CA . ALA A 1 97 ? -10.291 3.826 -3.992 1.00 97.94 97 ALA A CA 1
ATOM 795 C C . ALA A 1 97 ? -9.171 3.661 -5.035 1.00 97.94 97 ALA A C 1
ATOM 797 O O . ALA A 1 97 ? -9.362 3.988 -6.202 1.00 97.94 97 ALA A O 1
ATOM 798 N N . MET A 1 98 ? -8.018 3.119 -4.633 1.00 97.88 98 MET A N 1
ATOM 799 C CA . MET A 1 98 ? -6.929 2.805 -5.560 1.00 97.88 98 MET A CA 1
ATOM 800 C C . MET A 1 98 ? -7.327 1.729 -6.567 1.00 97.88 98 MET A C 1
ATOM 802 O O . MET A 1 98 ? -7.043 1.877 -7.751 1.00 97.88 98 MET A O 1
ATOM 806 N N . PHE A 1 99 ? -8.008 0.671 -6.127 1.00 98.25 99 PHE A N 1
ATOM 807 C CA . PHE A 1 99 ? -8.458 -0.367 -7.049 1.00 98.25 99 PHE A CA 1
ATOM 808 C C . PHE A 1 99 ? -9.558 0.132 -7.990 1.00 98.25 99 PHE A C 1
ATOM 810 O O . PHE A 1 99 ? -9.599 -0.242 -9.158 1.00 98.25 99 PHE A O 1
ATOM 817 N N . GLU A 1 100 ? -10.418 1.031 -7.518 1.00 98.00 100 GLU A N 1
ATOM 818 C CA . GLU A 1 100 ? -11.376 1.716 -8.381 1.00 98.00 100 GLU A CA 1
ATOM 819 C C . GLU A 1 100 ? -10.671 2.541 -9.467 1.00 98.00 100 GLU A C 1
ATOM 821 O O . GLU A 1 100 ? -11.058 2.465 -10.628 1.00 98.00 100 GLU A O 1
ATOM 826 N N . ALA A 1 101 ? -9.586 3.247 -9.131 1.00 97.62 101 ALA A N 1
ATOM 827 C CA . ALA A 1 101 ? -8.770 3.957 -10.117 1.00 97.62 101 ALA A CA 1
ATOM 828 C C . ALA A 1 101 ? -8.181 3.021 -11.188 1.00 97.62 101 ALA A C 1
ATOM 830 O O . ALA A 1 101 ? -8.202 3.360 -12.368 1.00 97.62 101 ALA A O 1
ATOM 831 N N . VAL A 1 102 ? -7.702 1.839 -10.786 1.00 97.38 102 VAL A N 1
ATOM 832 C CA . VAL A 1 102 ? -7.205 0.795 -11.704 1.00 97.38 102 VAL A CA 1
ATOM 833 C C . VAL A 1 102 ? -8.318 0.349 -12.663 1.00 97.38 102 VAL A C 1
ATOM 835 O O . VAL A 1 102 ? -8.120 0.333 -13.876 1.00 97.38 102 VAL A O 1
ATOM 838 N N . LYS A 1 103 ? -9.525 0.087 -12.148 1.00 97.31 103 LYS A N 1
ATOM 839 C CA . LYS A 1 103 ? -10.680 -0.295 -12.979 1.00 97.31 103 LYS A CA 1
ATOM 840 C C . LYS A 1 103 ? -11.126 0.804 -13.939 1.00 97.31 103 LYS A C 1
ATOM 842 O O . LYS A 1 103 ? -11.470 0.510 -15.081 1.00 97.31 103 LYS A O 1
ATOM 847 N N . GLN A 1 104 ? -11.103 2.065 -13.509 1.00 96.88 104 GLN A N 1
ATOM 848 C CA . GLN A 1 104 ? -11.519 3.198 -14.345 1.00 96.88 104 GLN A CA 1
ATOM 849 C C . GLN A 1 104 ? -10.655 3.362 -15.595 1.00 96.88 104 GLN A C 1
ATOM 851 O O . GLN A 1 104 ? -11.172 3.737 -16.644 1.00 96.88 104 GLN A O 1
ATOM 856 N N . VAL A 1 105 ? -9.365 3.029 -15.515 1.00 96.94 105 VAL A N 1
ATOM 857 C CA . VAL A 1 105 ? -8.462 3.067 -16.675 1.00 96.94 105 VAL A CA 1
ATOM 858 C C . VAL A 1 105 ? -8.495 1.778 -17.507 1.00 96.94 105 VAL A C 1
ATOM 860 O O . VAL A 1 105 ? -7.731 1.644 -18.457 1.00 96.94 105 VAL A O 1
ATOM 863 N N . GLY A 1 106 ? -9.404 0.845 -17.204 1.00 95.75 106 GLY A N 1
ATOM 864 C CA . GLY A 1 106 ? -9.622 -0.379 -17.980 1.00 95.75 106 GLY A CA 1
ATOM 865 C C . GLY A 1 106 ? -8.763 -1.575 -17.564 1.00 95.75 106 GLY A C 1
ATOM 866 O O . GLY A 1 106 ? -8.809 -2.603 -18.232 1.00 95.75 106 GLY A O 1
ATOM 867 N N . MET A 1 107 ? -8.009 -1.472 -16.468 1.00 95.88 107 MET A N 1
ATOM 868 C CA . MET A 1 107 ? -7.255 -2.591 -15.892 1.00 95.88 107 MET A CA 1
ATOM 869 C C . MET A 1 107 ? -8.141 -3.387 -14.924 1.00 95.88 107 MET A C 1
ATOM 871 O O . MET A 1 107 ? -9.063 -2.842 -14.317 1.00 95.88 107 MET A O 1
ATOM 875 N N . VAL A 1 108 ? -7.866 -4.677 -14.729 1.00 93.56 108 VAL A N 1
ATOM 876 C CA . VAL A 1 108 ? -8.701 -5.555 -13.877 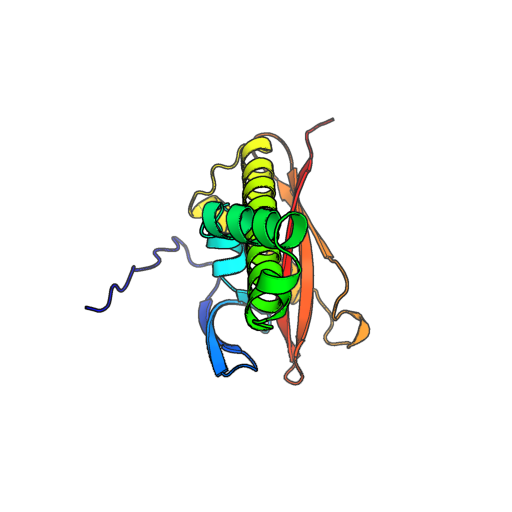1.00 93.56 108 VAL A CA 1
ATOM 877 C C . VAL A 1 108 ? -7.975 -6.064 -12.632 1.00 93.56 108 VAL A C 1
ATOM 879 O O . VAL A 1 108 ? -8.560 -6.780 -11.820 1.00 93.56 108 VAL A O 1
ATOM 882 N N . GLY A 1 109 ? -6.708 -5.684 -12.454 1.00 91.62 109 GLY A N 1
ATOM 883 C CA . GLY A 1 109 ? -5.857 -6.218 -11.391 1.00 91.62 109 GLY A CA 1
ATOM 884 C C . GLY A 1 109 ? -5.440 -7.661 -11.671 1.00 91.62 109 GLY A C 1
ATOM 885 O O . GLY A 1 109 ? -5.333 -8.466 -10.739 1.00 91.62 109 GLY A O 1
ATOM 886 N N . SER A 1 110 ? -5.261 -7.988 -12.955 1.00 93.56 110 SER A N 1
ATOM 887 C CA . SER A 1 110 ? -4.682 -9.252 -13.412 1.00 93.56 110 SER A CA 1
ATOM 888 C C . SER A 1 110 ? -3.217 -9.385 -12.969 1.00 93.56 110 SER A C 1
ATOM 890 O O . SER A 1 110 ? -2.622 -8.450 -12.434 1.00 93.56 110 SER A O 1
ATOM 892 N N . VAL A 1 111 ? -2.620 -10.564 -13.172 1.00 91.88 111 VAL A N 1
ATOM 893 C CA . VAL A 1 111 ? -1.186 -10.761 -12.891 1.00 91.88 111 VAL A CA 1
ATOM 894 C C . VAL A 1 111 ? -0.333 -9.831 -13.758 1.00 91.88 111 VAL A C 1
ATOM 896 O O . VAL A 1 111 ? 0.551 -9.177 -13.223 1.00 91.88 111 VAL A O 1
ATOM 899 N N . GLU A 1 112 ? -0.670 -9.691 -15.039 1.00 91.56 112 GLU A N 1
ATOM 900 C CA . GLU A 1 112 ? 0.023 -8.807 -15.986 1.00 91.56 112 GLU A CA 1
ATOM 901 C C . GLU A 1 112 ? -0.097 -7.327 -15.587 1.00 91.56 112 GLU A C 1
ATOM 903 O O . GLU A 1 112 ? 0.893 -6.603 -15.555 1.00 91.56 112 GLU A O 1
ATOM 908 N N . ASP A 1 113 ? -1.289 -6.884 -15.170 1.00 93.81 113 ASP A N 1
ATOM 909 C CA . ASP A 1 113 ? -1.499 -5.529 -14.637 1.00 93.81 113 ASP A CA 1
ATOM 910 C C . ASP A 1 113 ? -0.584 -5.243 -13.436 1.00 93.81 113 ASP A C 1
ATOM 912 O O . ASP A 1 113 ? 0.002 -4.167 -13.307 1.00 93.81 113 ASP A O 1
ATOM 916 N N . ILE A 1 114 ? -0.486 -6.214 -12.525 1.00 95.19 114 ILE A N 1
ATOM 917 C CA . ILE A 1 114 ? 0.343 -6.127 -11.322 1.00 95.19 114 ILE A CA 1
ATOM 918 C C . ILE A 1 114 ? 1.827 -6.112 -11.697 1.00 95.19 114 ILE A C 1
ATOM 920 O O . ILE A 1 114 ? 2.567 -5.298 -11.145 1.00 95.19 114 ILE A O 1
ATOM 924 N N . GLU A 1 115 ? 2.255 -6.984 -12.611 1.00 93.62 115 GLU A N 1
ATOM 925 C CA . GLU A 1 115 ? 3.627 -7.045 -13.122 1.00 93.62 115 GLU A CA 1
ATOM 926 C C . GLU A 1 115 ? 4.031 -5.716 -13.752 1.00 93.62 115 GLU A C 1
ATOM 928 O O . GLU A 1 115 ? 5.044 -5.158 -13.342 1.00 93.62 115 GLU A O 1
ATOM 933 N N . ASN A 1 116 ? 3.200 -5.151 -14.630 1.00 93.62 116 ASN A N 1
ATOM 934 C CA . ASN A 1 116 ? 3.449 -3.862 -15.279 1.00 93.62 116 ASN A CA 1
ATOM 935 C C . ASN A 1 116 ? 3.568 -2.711 -14.265 1.00 93.62 116 ASN A C 1
ATOM 937 O O . ASN A 1 116 ? 4.431 -1.843 -14.392 1.00 93.62 116 ASN A O 1
ATOM 941 N N . ILE A 1 117 ? 2.735 -2.698 -13.218 1.00 96.69 117 ILE A N 1
ATOM 942 C CA . ILE A 1 117 ? 2.833 -1.688 -12.152 1.00 96.69 117 ILE A CA 1
ATOM 943 C C . ILE A 1 117 ? 4.120 -1.859 -11.340 1.00 96.69 117 ILE A C 1
ATOM 945 O O . ILE A 1 117 ? 4.751 -0.865 -10.975 1.00 96.69 117 ILE A O 1
ATOM 949 N N . ILE A 1 118 ? 4.500 -3.095 -11.011 1.00 97.12 118 ILE A N 1
ATOM 950 C CA . ILE A 1 118 ? 5.741 -3.373 -10.280 1.00 97.12 118 ILE A CA 1
ATOM 951 C C . ILE A 1 118 ? 6.950 -2.981 -11.126 1.00 97.12 118 ILE A C 1
ATOM 953 O O . ILE A 1 118 ? 7.848 -2.327 -10.605 1.00 97.12 118 ILE A O 1
ATOM 957 N N . ASP A 1 119 ? 6.950 -3.341 -12.404 1.00 95.44 119 ASP A N 1
ATOM 958 C CA . ASP A 1 119 ? 8.003 -3.028 -13.364 1.00 95.44 119 ASP A CA 1
ATOM 959 C C . ASP A 1 119 ? 8.233 -1.516 -13.470 1.00 95.44 119 ASP A C 1
ATOM 961 O O . ASP A 1 119 ? 9.328 -1.035 -13.189 1.00 95.44 119 ASP A O 1
ATOM 965 N N . ASN A 1 120 ? 7.160 -0.749 -13.687 1.00 96.12 120 ASN A N 1
ATOM 966 C CA . ASN A 1 120 ? 7.211 0.712 -13.707 1.00 96.12 120 ASN A CA 1
ATOM 967 C C . ASN A 1 120 ? 7.740 1.312 -12.392 1.00 96.12 120 ASN A C 1
ATOM 969 O O . ASN A 1 120 ? 8.485 2.291 -12.393 1.00 96.12 120 ASN A O 1
ATOM 973 N N . LEU A 1 121 ? 7.361 0.742 -11.242 1.00 97.56 121 LEU A N 1
ATOM 974 C CA . LEU A 1 121 ? 7.880 1.183 -9.947 1.00 97.56 121 LEU A CA 1
ATOM 975 C C . LEU A 1 121 ? 9.373 0.872 -9.799 1.00 97.56 121 LEU A C 1
ATOM 977 O O . LEU A 1 121 ? 10.090 1.676 -9.208 1.00 97.56 121 LEU A O 1
ATOM 981 N N . LEU A 1 122 ? 9.837 -0.274 -10.297 1.00 96.75 122 LEU A N 1
ATOM 982 C CA . LEU A 1 122 ? 11.251 -0.635 -10.268 1.00 96.75 122 LEU A CA 1
ATOM 983 C C . LEU A 1 122 ? 12.080 0.333 -11.115 1.00 96.75 122 LEU A C 1
ATOM 985 O O . LEU A 1 122 ? 13.075 0.835 -10.596 1.00 96.75 122 LEU A O 1
ATOM 989 N N . ASP A 1 123 ? 11.620 0.678 -12.321 1.00 95.19 123 ASP A N 1
ATOM 990 C CA . ASP A 1 123 ? 12.268 1.678 -13.184 1.00 95.19 123 ASP A CA 1
ATOM 991 C C . ASP A 1 123 ? 12.385 3.032 -12.476 1.00 95.19 123 ASP A C 1
ATOM 993 O O . ASP A 1 123 ? 13.474 3.594 -12.357 1.00 95.19 123 ASP A O 1
ATOM 997 N N . VAL A 1 124 ? 11.283 3.516 -11.885 1.00 94.69 124 VAL A N 1
ATOM 998 C CA . VAL A 1 124 ? 11.284 4.759 -11.091 1.00 94.69 124 VAL A CA 1
ATOM 999 C C . VAL A 1 124 ? 12.298 4.697 -9.955 1.00 94.69 124 VAL A C 1
ATOM 1001 O O . VAL A 1 124 ? 12.927 5.702 -9.634 1.00 94.69 124 VAL A O 1
ATOM 1004 N N . GLY A 1 125 ? 12.421 3.547 -9.296 1.00 93.94 125 GLY A N 1
ATOM 1005 C CA . GLY A 1 125 ? 13.382 3.374 -8.223 1.00 93.94 125 GLY A CA 1
ATOM 1006 C C . GLY A 1 125 ? 14.821 3.409 -8.728 1.00 93.94 125 GLY A C 1
ATOM 1007 O O . GLY A 1 125 ? 15.643 4.078 -8.110 1.00 93.94 125 GLY A O 1
ATOM 1008 N N . GLU A 1 126 ? 15.140 2.762 -9.848 1.00 92.44 126 GLU A N 1
ATOM 1009 C CA . GLU A 1 126 ? 16.494 2.788 -10.421 1.00 92.44 126 GLU A CA 1
ATOM 1010 C C . GLU A 1 126 ? 16.940 4.196 -10.843 1.00 92.44 126 GLU A C 1
ATOM 1012 O O . GLU A 1 126 ? 18.113 4.531 -10.685 1.00 92.44 126 GLU A O 1
ATOM 1017 N N . GLU A 1 127 ? 16.006 5.048 -11.272 1.00 91.00 127 GLU A N 1
ATOM 1018 C CA . GLU A 1 127 ? 16.265 6.451 -11.626 1.00 91.00 127 GLU A CA 1
ATOM 1019 C C . GLU A 1 127 ? 16.525 7.375 -10.424 1.00 91.00 127 GLU A C 1
ATOM 1021 O O . GLU A 1 127 ? 17.015 8.494 -10.596 1.00 91.00 127 GLU A O 1
ATOM 1026 N N . LEU A 1 128 ? 16.192 6.961 -9.195 1.00 88.12 128 LEU A N 1
ATOM 1027 C CA . LEU A 1 128 ? 16.453 7.796 -8.019 1.00 88.12 128 LEU A CA 1
ATOM 1028 C C . LEU A 1 128 ? 17.955 7.999 -7.845 1.00 88.12 128 LEU A C 1
ATOM 1030 O O . LEU A 1 128 ? 18.741 7.074 -8.056 1.00 88.12 128 LEU A O 1
ATOM 1034 N N . THR A 1 129 ? 18.372 9.141 -7.310 1.00 79.56 129 THR A N 1
ATOM 1035 C CA . THR A 1 129 ? 19.747 9.263 -6.812 1.00 79.56 129 THR A CA 1
ATOM 1036 C C . THR A 1 129 ? 19.854 8.637 -5.416 1.00 79.56 129 THR A C 1
ATOM 1038 O O . THR A 1 129 ? 18.854 8.308 -4.771 1.00 79.56 129 THR A O 1
ATOM 1041 N N . VAL A 1 130 ? 21.075 8.334 -4.972 1.00 69.56 130 VAL A N 1
ATOM 1042 C CA . VAL A 1 130 ? 21.333 7.880 -3.588 1.00 69.56 130 VAL A CA 1
ATOM 1043 C C . VAL A 1 130 ? 21.432 9.052 -2.609 1.00 69.56 130 VAL A C 1
ATOM 1045 O O . VAL A 1 130 ? 21.613 8.840 -1.412 1.00 69.56 130 VAL A O 1
ATOM 1048 N N . ASP A 1 131 ? 21.285 10.282 -3.100 1.00 66.06 131 ASP A N 1
ATOM 1049 C CA . ASP A 1 131 ? 21.352 11.469 -2.265 1.00 66.06 131 ASP A CA 1
ATOM 1050 C C . ASP A 1 131 ? 20.141 11.513 -1.331 1.00 66.06 131 ASP A C 1
ATOM 1052 O O . ASP A 1 131 ? 18.995 11.272 -1.727 1.00 66.06 131 ASP A O 1
ATOM 1056 N N . ALA A 1 132 ? 20.399 11.832 -0.061 1.00 56.97 132 ALA A N 1
ATOM 1057 C CA . ALA A 1 132 ? 19.389 11.853 0.996 1.00 56.97 132 ALA A CA 1
ATOM 1058 C C . ALA A 1 132 ? 18.179 12.750 0.663 1.00 56.97 132 ALA A C 1
ATOM 1060 O O . ALA A 1 132 ? 17.083 12.520 1.177 1.00 56.97 132 ALA A O 1
ATOM 1061 N N . ASP A 1 133 ? 18.368 13.717 -0.236 1.00 62.41 133 ASP A N 1
ATOM 1062 C CA . ASP A 1 133 ? 17.361 14.664 -0.700 1.00 62.41 133 ASP A CA 1
ATOM 1063 C C . ASP A 1 133 ? 16.154 14.007 -1.380 1.00 62.41 133 ASP A C 1
ATOM 1065 O O . ASP A 1 133 ? 15.059 14.572 -1.335 1.00 62.41 133 ASP A O 1
ATOM 1069 N N . ASP A 1 134 ? 16.304 12.821 -1.976 1.00 61.88 134 ASP A N 1
ATOM 1070 C CA . ASP A 1 134 ? 15.208 12.128 -2.664 1.00 61.88 134 ASP A CA 1
ATOM 1071 C C . ASP A 1 134 ? 14.361 11.236 -1.743 1.00 61.88 134 ASP A C 1
ATOM 1073 O O . ASP A 1 134 ? 13.240 10.844 -2.096 1.00 61.88 134 ASP A O 1
ATOM 1077 N N . THR A 1 135 ? 14.833 10.968 -0.522 1.00 74.12 135 THR A N 1
ATOM 1078 C CA . THR A 1 135 ? 14.057 10.210 0.463 1.00 74.12 135 THR A CA 1
ATOM 1079 C C . THR A 1 135 ? 12.815 10.991 0.885 1.00 74.12 135 THR A C 1
ATOM 1081 O O . THR A 1 135 ? 12.878 12.133 1.331 1.00 74.12 135 THR A O 1
ATOM 1084 N N . GLY A 1 136 ? 11.648 10.354 0.784 1.00 76.12 136 GLY A N 1
ATOM 1085 C CA . GLY A 1 136 ? 10.376 10.954 1.188 1.00 76.12 136 GLY A CA 1
ATOM 1086 C C . GLY A 1 136 ? 9.738 11.880 0.148 1.00 76.12 136 GLY A C 1
ATOM 1087 O O . GLY A 1 136 ? 8.592 12.288 0.351 1.00 76.12 136 GLY A O 1
ATOM 1088 N N . ARG A 1 137 ? 10.402 12.165 -0.982 1.00 82.75 137 ARG A N 1
ATOM 1089 C CA . ARG A 1 137 ? 9.795 12.916 -2.091 1.00 82.75 137 ARG A CA 1
ATOM 1090 C C . ARG A 1 137 ? 8.819 12.043 -2.876 1.00 82.75 137 ARG A C 1
ATOM 1092 O O . ARG A 1 137 ? 9.036 10.847 -3.075 1.00 82.75 137 ARG A O 1
ATOM 1099 N N . GLN A 1 138 ? 7.725 12.656 -3.323 1.00 90.88 138 GLN A N 1
ATOM 1100 C CA . GLN A 1 138 ? 6.779 11.997 -4.216 1.00 90.88 138 GLN A CA 1
ATOM 1101 C C . GLN A 1 138 ? 7.344 11.958 -5.633 1.00 90.88 138 GLN A C 1
ATOM 1103 O O . GLN A 1 138 ? 7.768 12.983 -6.165 1.00 90.88 138 GLN A O 1
ATOM 1108 N N . LYS A 1 139 ? 7.312 10.779 -6.242 1.00 94.06 139 LYS A N 1
ATOM 1109 C CA . LYS A 1 139 ? 7.604 10.560 -7.655 1.00 94.06 139 LYS A CA 1
ATOM 1110 C C . LYS A 1 139 ? 6.294 10.228 -8.352 1.00 94.06 139 LYS A C 1
ATOM 1112 O O . LYS A 1 139 ? 5.429 9.562 -7.781 1.00 94.06 139 LYS A O 1
ATOM 1117 N N . ILE A 1 140 ? 6.126 10.766 -9.550 1.00 94.81 140 ILE A N 1
ATOM 1118 C CA . ILE A 1 140 ? 4.909 10.624 -10.340 1.00 94.81 140 ILE A CA 1
ATOM 1119 C C . ILE A 1 140 ? 5.308 9.949 -11.638 1.00 94.81 140 ILE A C 1
ATOM 1121 O O . ILE A 1 140 ? 6.087 10.513 -12.396 1.00 94.81 140 ILE A O 1
ATOM 1125 N N . ASN A 1 141 ? 4.735 8.782 -11.891 1.00 94.88 141 ASN A N 1
ATOM 1126 C CA . ASN A 1 141 ? 4.840 8.093 -13.168 1.00 94.88 141 ASN A CA 1
ATOM 1127 C C . ASN A 1 141 ? 3.423 7.828 -13.709 1.00 94.88 141 ASN A C 1
ATOM 1129 O O . ASN A 1 141 ? 2.432 7.966 -12.979 1.00 94.88 141 ASN A O 1
ATOM 1133 N N . LYS A 1 142 ? 3.313 7.521 -14.996 1.00 96.12 142 LYS A N 1
ATOM 1134 C CA . LYS A 1 142 ? 2.070 7.203 -15.683 1.00 96.12 142 LYS A CA 1
ATOM 1135 C C . LYS A 1 142 ? 2.242 5.895 -16.439 1.00 96.12 142 LYS A C 1
ATOM 1137 O O . LYS A 1 142 ? 3.218 5.731 -17.158 1.00 96.12 142 LYS A O 1
ATOM 1142 N N . ILE A 1 143 ? 1.268 5.010 -16.295 1.00 95.81 143 ILE A N 1
ATOM 1143 C CA . ILE A 1 143 ? 1.206 3.743 -17.020 1.00 95.81 143 ILE A CA 1
ATOM 1144 C C . ILE A 1 143 ? 0.047 3.846 -18.004 1.00 95.81 143 ILE A C 1
ATOM 1146 O O . ILE A 1 143 ? -1.069 4.166 -17.589 1.00 95.81 143 ILE A O 1
ATOM 1150 N N . ASP A 1 144 ? 0.308 3.609 -19.286 1.00 95.44 144 ASP A N 1
ATOM 1151 C CA . ASP A 1 144 ? -0.745 3.558 -20.298 1.00 95.44 144 ASP A CA 1
ATOM 1152 C C . ASP A 1 144 ? -1.654 2.348 -20.061 1.00 95.44 144 ASP A C 1
ATOM 1154 O O . ASP A 1 144 ? -1.202 1.261 -19.701 1.00 95.44 144 ASP A O 1
ATOM 1158 N N . ALA A 1 145 ? -2.955 2.552 -20.235 1.00 95.00 145 ALA A N 1
ATOM 1159 C CA . ALA A 1 145 ? -3.987 1.569 -19.954 1.00 95.00 145 ALA A CA 1
ATOM 1160 C C . ALA A 1 145 ? -5.129 1.681 -20.984 1.00 95.00 145 ALA A C 1
ATOM 1162 O O . ALA A 1 145 ? -5.260 2.712 -21.650 1.00 95.00 145 ALA A O 1
ATOM 1163 N N . PRO A 1 146 ? -5.988 0.653 -21.129 1.00 94.81 146 PRO A N 1
ATOM 1164 C CA . PRO A 1 146 ? -6.980 0.605 -22.207 1.00 94.81 146 PRO A CA 1
ATOM 1165 C C . PRO A 1 146 ? -7.892 1.836 -22.312 1.00 94.81 146 PRO A C 1
ATOM 1167 O O . PRO A 1 146 ? -8.230 2.257 -23.415 1.00 94.81 146 PRO A O 1
ATOM 1170 N N . ASN A 1 147 ? -8.264 2.436 -21.177 1.00 95.44 147 ASN A N 1
ATOM 1171 C CA . ASN A 1 147 ? -9.193 3.569 -21.119 1.00 95.44 147 ASN A CA 1
ATOM 1172 C C . ASN A 1 147 ? -8.534 4.879 -20.650 1.00 95.44 147 ASN A C 1
ATOM 1174 O O . ASN A 1 147 ? -9.239 5.818 -20.273 1.00 95.44 147 ASN A O 1
ATOM 1178 N N . GLY A 1 148 ? -7.203 4.961 -20.615 1.00 95.44 148 GLY A N 1
ATOM 1179 C CA . GLY A 1 148 ? -6.505 6.162 -20.158 1.00 95.44 148 GLY A CA 1
ATOM 1180 C C . GLY A 1 148 ? -5.096 5.881 -19.665 1.00 95.44 148 GLY A C 1
ATOM 1181 O O . GLY A 1 148 ? -4.398 5.011 -20.166 1.00 95.44 148 GLY A O 1
ATOM 1182 N N . GLN A 1 149 ? -4.685 6.621 -18.642 1.00 96.94 149 GLN A N 1
ATOM 1183 C CA . GLN A 1 149 ? -3.414 6.428 -17.957 1.00 96.94 149 GLN A CA 1
ATOM 1184 C C . GLN A 1 149 ? -3.644 6.251 -16.460 1.00 96.94 149 GLN A C 1
ATOM 1186 O O . GLN A 1 149 ? -4.386 7.011 -15.827 1.00 96.94 149 GLN A O 1
ATOM 1191 N N . LEU A 1 150 ? -2.955 5.287 -15.859 1.00 97.56 150 LEU A N 1
ATOM 1192 C CA . LEU A 1 150 ? -2.857 5.167 -14.413 1.00 97.56 150 LEU A CA 1
ATOM 1193 C C . LEU A 1 150 ? -1.717 6.056 -13.917 1.00 97.56 150 LEU A C 1
ATOM 1195 O O . LEU A 1 150 ? -0.543 5.747 -14.109 1.00 97.56 150 LEU A O 1
ATOM 1199 N N . LYS A 1 151 ? -2.041 7.154 -13.233 1.00 97.88 151 LYS A N 1
ATOM 1200 C CA . LYS A 1 151 ? -1.036 7.957 -12.532 1.00 97.88 151 LYS A CA 1
ATOM 1201 C C . LYS A 1 151 ? -0.647 7.253 -11.235 1.00 97.88 151 LYS A C 1
ATOM 1203 O O . LYS A 1 151 ? -1.464 7.121 -10.319 1.00 97.88 151 LYS A O 1
ATOM 1208 N N . VAL A 1 152 ? 0.621 6.872 -11.133 1.00 97.81 152 VAL A N 1
ATOM 1209 C CA . VAL A 1 152 ? 1.226 6.231 -9.965 1.00 97.81 152 VAL A CA 1
ATOM 1210 C C . VAL A 1 152 ? 2.039 7.264 -9.194 1.00 97.81 152 VAL A C 1
ATOM 1212 O O . VAL A 1 152 ? 3.027 7.802 -9.688 1.00 97.81 152 VAL A O 1
ATOM 1215 N N . ILE A 1 153 ? 1.613 7.556 -7.966 1.00 97.31 153 ILE A N 1
ATOM 1216 C CA . ILE A 1 153 ? 2.345 8.420 -7.037 1.00 97.31 153 ILE A CA 1
ATOM 1217 C C . ILE A 1 153 ? 3.045 7.527 -6.024 1.00 97.31 153 ILE A C 1
ATOM 1219 O O . ILE A 1 153 ? 2.386 6.888 -5.202 1.00 97.31 153 ILE A O 1
ATOM 1223 N N . SER A 1 154 ? 4.370 7.495 -6.064 1.00 96.88 154 SER A N 1
ATOM 1224 C CA . SER A 1 154 ? 5.202 6.684 -5.180 1.00 96.88 154 SER A CA 1
ATOM 1225 C C . SER A 1 154 ? 6.060 7.558 -4.271 1.00 96.88 154 SER A C 1
ATOM 1227 O O . SER A 1 154 ? 6.385 8.703 -4.575 1.00 96.88 154 SER A O 1
ATOM 1229 N N . THR A 1 155 ? 6.405 7.035 -3.102 1.00 95.56 155 THR A N 1
ATOM 1230 C CA . THR A 1 155 ? 7.370 7.659 -2.193 1.00 95.56 155 THR A CA 1
ATOM 1231 C C . THR A 1 155 ? 8.352 6.603 -1.748 1.00 95.56 155 THR A C 1
ATOM 1233 O O . THR A 1 155 ? 7.943 5.502 -1.370 1.00 95.56 155 THR A O 1
ATOM 1236 N N . TRP A 1 156 ? 9.629 6.957 -1.757 1.00 94.75 156 TRP A N 1
ATOM 1237 C CA . TRP A 1 156 ? 10.735 6.028 -1.577 1.00 94.75 156 TRP A CA 1
ATOM 1238 C C . TRP A 1 156 ? 11.575 6.399 -0.363 1.00 94.75 156 TRP A C 1
ATOM 1240 O O . TRP A 1 156 ? 11.596 7.551 0.078 1.00 94.75 156 TRP A O 1
ATOM 1250 N N . LYS A 1 157 ? 12.249 5.399 0.195 1.00 92.06 157 LYS A N 1
ATOM 1251 C CA . LYS A 1 157 ? 13.281 5.563 1.214 1.00 92.06 157 LYS A CA 1
ATOM 1252 C C . LYS A 1 157 ? 14.589 5.032 0.667 1.00 92.06 157 LYS A C 1
ATOM 1254 O O . LYS A 1 157 ? 14.631 3.871 0.274 1.00 92.06 157 LYS A O 1
ATOM 1259 N N . VAL A 1 158 ? 15.632 5.850 0.697 1.00 91.00 158 VAL A N 1
ATOM 1260 C CA . VAL A 1 158 ? 17.001 5.375 0.499 1.00 91.00 158 VAL A CA 1
ATOM 1261 C C . VAL A 1 158 ? 17.519 4.924 1.863 1.00 91.00 158 VAL A C 1
ATOM 1263 O O . VAL A 1 158 ? 17.512 5.688 2.829 1.00 91.00 158 VAL A O 1
ATOM 1266 N N . LEU A 1 159 ? 17.856 3.644 1.977 1.00 89.38 159 LEU A N 1
ATOM 1267 C CA . LEU A 1 159 ? 18.405 3.041 3.186 1.00 89.38 159 LEU A CA 1
ATOM 1268 C C . LEU A 1 159 ? 19.917 3.320 3.279 1.00 89.38 159 LEU A C 1
ATOM 1270 O O . LEU A 1 159 ? 20.533 3.665 2.271 1.00 89.38 159 LEU A O 1
ATOM 1274 N N . PRO A 1 160 ? 20.541 3.166 4.465 1.00 87.88 160 PRO A N 1
ATOM 1275 C CA . PRO A 1 160 ? 21.966 3.464 4.647 1.00 87.88 160 PRO A CA 1
ATOM 1276 C C . PRO A 1 160 ? 22.920 2.668 3.744 1.00 87.88 160 PRO A C 1
ATOM 1278 O O . PRO A 1 160 ? 24.025 3.124 3.480 1.00 87.88 160 PRO A O 1
ATOM 1281 N N . ASP A 1 161 ? 22.501 1.494 3.273 1.00 88.44 161 ASP A N 1
ATOM 1282 C CA . ASP A 1 161 ? 23.246 0.644 2.336 1.00 88.44 161 ASP A CA 1
ATOM 1283 C C . ASP A 1 161 ? 23.015 1.018 0.857 1.00 88.44 161 ASP A C 1
ATOM 1285 O O . ASP A 1 161 ? 23.491 0.327 -0.040 1.00 88.44 161 ASP A O 1
ATOM 1289 N N . GLY A 1 162 ? 22.274 2.099 0.591 1.00 88.94 162 GLY A N 1
ATOM 1290 C CA . GLY A 1 162 ? 21.908 2.551 -0.751 1.00 88.94 162 GLY A CA 1
ATOM 1291 C C . GLY A 1 162 ? 20.663 1.874 -1.330 1.00 88.94 162 GLY A C 1
ATOM 1292 O O . GLY A 1 162 ? 20.249 2.230 -2.435 1.00 88.94 162 GLY A O 1
ATOM 1293 N N . THR A 1 163 ? 20.031 0.942 -0.607 1.00 92.19 163 THR A N 1
ATOM 1294 C CA . THR A 1 163 ? 18.798 0.277 -1.050 1.00 92.19 163 THR A CA 1
ATOM 1295 C C . THR A 1 163 ? 17.646 1.274 -1.156 1.00 92.19 163 THR A C 1
ATOM 1297 O O . THR A 1 163 ? 17.359 2.017 -0.218 1.00 92.19 163 THR A O 1
ATOM 1300 N N . LYS A 1 164 ? 16.917 1.259 -2.270 1.00 94.19 164 LYS A N 1
ATOM 1301 C CA . LYS A 1 164 ? 15.783 2.148 -2.545 1.00 94.19 164 LYS A CA 1
ATOM 1302 C C . LYS A 1 164 ? 14.489 1.386 -2.320 1.00 94.19 164 LYS A C 1
ATOM 1304 O O . LYS A 1 164 ? 14.064 0.576 -3.136 1.00 94.19 164 LYS A O 1
ATOM 1309 N N . TYR A 1 165 ? 13.861 1.624 -1.180 1.00 94.94 165 TYR A N 1
ATOM 1310 C CA . TYR A 1 165 ? 12.700 0.876 -0.721 1.00 94.94 165 TYR A CA 1
ATOM 1311 C C . TYR A 1 165 ? 11.413 1.685 -0.881 1.00 94.94 165 TYR A C 1
ATOM 1313 O O . TYR A 1 165 ? 11.271 2.779 -0.321 1.00 94.94 165 TYR A O 1
ATOM 1321 N N . LEU A 1 166 ? 10.431 1.133 -1.591 1.00 96.50 166 LEU A N 1
ATOM 1322 C CA . LEU A 1 166 ? 9.133 1.773 -1.778 1.00 96.50 166 LEU A CA 1
ATOM 1323 C C . LEU A 1 166 ? 8.367 1.877 -0.450 1.00 96.50 166 LEU A C 1
ATOM 1325 O O . LEU A 1 166 ? 7.962 0.881 0.156 1.00 96.50 166 LEU A O 1
ATOM 1329 N N . ALA A 1 167 ? 8.100 3.103 -0.003 1.00 94.31 167 ALA A N 1
ATOM 1330 C CA . ALA A 1 167 ? 7.443 3.386 1.268 1.00 94.31 167 ALA A CA 1
ATOM 1331 C C . ALA A 1 167 ? 5.923 3.516 1.136 1.00 94.31 167 ALA A C 1
ATOM 1333 O O . ALA A 1 167 ? 5.186 2.908 1.918 1.00 94.31 167 ALA A O 1
ATOM 1334 N N . THR A 1 168 ? 5.426 4.272 0.159 1.00 95.06 168 THR A N 1
ATOM 1335 C CA . THR A 1 168 ? 3.983 4.443 -0.079 1.00 95.06 168 THR A CA 1
ATOM 1336 C C . THR A 1 168 ? 3.673 4.516 -1.561 1.00 95.06 168 THR A C 1
ATOM 1338 O O . THR A 1 168 ? 4.508 4.968 -2.338 1.00 95.06 168 THR A O 1
ATOM 1341 N N . ILE A 1 169 ? 2.455 4.115 -1.923 1.00 97.50 169 ILE A N 1
ATOM 1342 C CA . ILE A 1 169 ? 1.908 4.257 -3.271 1.00 97.50 169 ILE A CA 1
ATOM 1343 C C . ILE A 1 169 ? 0.481 4.793 -3.221 1.00 97.50 169 ILE A C 1
ATOM 1345 O O . ILE A 1 169 ? -0.235 4.571 -2.240 1.00 97.50 169 ILE A O 1
ATOM 1349 N N . ASN A 1 170 ? 0.083 5.476 -4.288 1.00 97.56 170 ASN A N 1
ATOM 1350 C CA . ASN A 1 170 ? -1.284 5.884 -4.560 1.00 97.56 170 ASN A CA 1
ATOM 1351 C C . ASN A 1 170 ? -1.548 5.858 -6.071 1.00 97.56 170 ASN A C 1
ATOM 1353 O O . ASN A 1 170 ? -0.676 6.242 -6.850 1.00 97.56 170 ASN A O 1
ATOM 1357 N N . PHE A 1 171 ? -2.754 5.455 -6.464 1.00 97.94 171 PHE A N 1
ATOM 1358 C CA . PHE A 1 171 ? -3.190 5.412 -7.858 1.00 97.94 171 PHE A CA 1
ATOM 1359 C C . PHE A 1 171 ? -4.269 6.459 -8.105 1.00 97.94 171 PHE A C 1
ATOM 1361 O O . PHE A 1 171 ? -5.144 6.666 -7.261 1.00 97.94 171 PHE A O 1
ATOM 1368 N N . ILE A 1 172 ? -4.182 7.142 -9.243 1.00 97.12 172 ILE A N 1
ATOM 1369 C CA . ILE A 1 172 ? -5.163 8.131 -9.694 1.00 97.12 172 ILE A CA 1
ATOM 1370 C C . ILE A 1 172 ? -5.462 7.846 -11.170 1.00 97.12 172 ILE A C 1
ATOM 1372 O O . ILE A 1 172 ? -4.515 7.744 -11.952 1.00 97.12 172 ILE A O 1
ATOM 1376 N N . PRO A 1 173 ? -6.735 7.730 -11.572 1.00 96.31 173 PRO A N 1
ATOM 1377 C CA . PRO A 1 173 ? -7.080 7.529 -12.969 1.00 96.31 173 PRO A CA 1
ATOM 1378 C C . PRO A 1 173 ? -6.954 8.856 -13.727 1.00 96.31 173 PRO A C 1
ATOM 1380 O O . PRO A 1 173 ? -7.317 9.916 -13.209 1.00 96.31 173 PRO A O 1
ATOM 1383 N N . GLN A 1 174 ? -6.435 8.815 -14.950 1.00 91.94 174 GLN A N 1
ATOM 1384 C CA . GLN A 1 174 ? -6.428 9.947 -15.876 1.00 91.94 174 GLN A CA 1
ATOM 1385 C C . GLN A 1 174 ? -7.054 9.490 -17.194 1.00 91.94 174 GLN A C 1
ATOM 1387 O O . GLN A 1 174 ? -6.510 8.613 -17.855 1.00 91.94 174 GLN A O 1
ATOM 1392 N N . GLY A 1 175 ? -8.211 10.046 -17.556 1.00 79.44 175 GLY A N 1
ATOM 1393 C CA . GLY A 1 175 ? -8.842 9.758 -18.846 1.00 79.44 175 GLY A CA 1
ATOM 1394 C C . GLY A 1 175 ? -8.104 10.434 -20.003 1.00 79.44 175 GLY A C 1
ATOM 1395 O O . GLY A 1 175 ? -7.376 11.409 -19.792 1.00 79.44 175 GLY A O 1
ATOM 1396 N N . PHE A 1 176 ? -8.321 9.942 -21.222 1.00 61.75 176 PHE A N 1
ATOM 1397 C CA . PHE A 1 176 ? -8.021 10.715 -22.425 1.00 61.75 176 PHE A CA 1
ATOM 1398 C C . PHE A 1 176 ? -9.015 11.883 -22.483 1.00 61.75 176 PHE A C 1
ATOM 1400 O O . PHE A 1 176 ? -10.225 11.661 -22.510 1.00 61.75 176 PHE A O 1
ATOM 1407 N N . SER A 1 177 ? -8.503 13.111 -22.381 1.00 54.66 177 SER A N 1
ATOM 1408 C CA . SER A 1 177 ? -9.279 14.342 -22.573 1.00 54.66 177 SER A CA 1
ATOM 1409 C C . SER A 1 177 ? -9.729 14.497 -24.016 1.00 54.66 177 SER A C 1
ATOM 1411 O O . SER A 1 177 ? -8.865 14.243 -24.887 1.00 54.66 177 SER A O 1
#

pLDDT: mean 89.88, std 14.43, range [31.38, 98.38]